Protein AF-A0A232F5I5-F1 (afdb_monomer)

Organism: NCBI:txid543379

pLDDT: mean 73.76, std 16.03, range [39.62, 95.19]

Mean predicted aligned error: 12.17 Å

Foldseek 3Di:
DVVVVVCVVPDDDPPDDPDDPVVLVVLLVVLVVVVVVCVVVVDDDDDDNVQLVCLQVDLDDDDPDPPCPPDPPPSVPDDRQDSSNSSVVVVVVVVVCCVVVVVVVD

Radius of gyration: 16.59 Å; Cα contacts (8 Å, |Δi|>4): 44; chains: 1; bounding box: 40×33×39 Å

Structure (mmCIF, N/CA/C/O backbone):
data_AF-A0A232F5I5-F1
#
_entry.id   AF-A0A232F5I5-F1
#
loop_
_atom_site.group_PDB
_atom_site.id
_atom_site.type_symbol
_atom_site.label_atom_id
_atom_site.label_alt_id
_atom_site.label_comp_id
_atom_site.label_asym_id
_atom_site.label_entity_id
_atom_site.label_seq_id
_atom_site.pdbx_PDB_ins_code
_atom_site.Cartn_x
_atom_site.Cartn_y
_atom_site.Cartn_z
_atom_site.occupancy
_atom_site.B_iso_or_equiv
_atom_site.auth_seq_id
_atom_site.auth_comp_id
_atom_site.auth_asym_id
_atom_site.auth_atom_id
_atom_site.pdbx_PDB_model_num
ATOM 1 N N . MET A 1 1 ? 3.623 3.546 21.733 1.00 52.66 1 MET A N 1
ATOM 2 C CA . MET A 1 1 ? 3.951 3.020 20.388 1.00 52.66 1 MET A CA 1
ATOM 3 C C . MET A 1 1 ? 5.433 2.692 20.183 1.00 52.66 1 MET A C 1
ATOM 5 O O . MET A 1 1 ? 5.714 1.626 19.658 1.00 52.66 1 MET A O 1
ATOM 9 N N . MET A 1 2 ? 6.389 3.516 20.647 1.00 39.62 2 MET A N 1
ATOM 10 C CA . MET A 1 2 ? 7.831 3.183 20.573 1.00 39.62 2 MET A CA 1
ATOM 11 C C . MET A 1 2 ? 8.191 1.879 21.320 1.00 39.62 2 MET A C 1
ATOM 13 O O . MET A 1 2 ? 9.015 1.106 20.846 1.00 39.62 2 MET A O 1
ATOM 17 N N . LEU A 1 3 ? 7.489 1.571 22.421 1.00 40.94 3 LEU A N 1
ATOM 18 C CA . LEU A 1 3 ? 7.642 0.305 23.155 1.00 40.94 3 LEU A CA 1
ATOM 19 C C . LEU A 1 3 ? 7.148 -0.927 22.364 1.00 40.94 3 LEU A C 1
ATOM 21 O O . LEU A 1 3 ? 7.681 -2.017 22.531 1.00 40.94 3 LEU A O 1
ATOM 25 N N . ALA A 1 4 ? 6.154 -0.757 21.483 1.00 50.25 4 ALA A N 1
ATOM 26 C CA . ALA A 1 4 ? 5.606 -1.848 20.671 1.00 50.25 4 ALA A CA 1
ATOM 27 C C . ALA A 1 4 ? 6.522 -2.199 19.487 1.00 50.25 4 ALA A C 1
ATOM 29 O O . ALA A 1 4 ? 6.595 -3.358 19.093 1.00 50.25 4 ALA A O 1
ATOM 30 N N . MET A 1 5 ? 7.269 -1.216 18.967 1.00 53.06 5 MET A N 1
ATOM 31 C CA . MET A 1 5 ? 8.25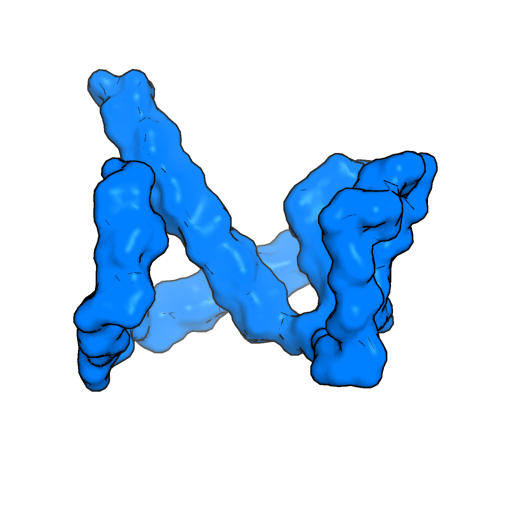4 -1.446 17.905 1.00 53.06 5 MET A CA 1
ATOM 32 C C . MET A 1 5 ? 9.456 -2.271 18.387 1.00 53.06 5 MET A C 1
ATOM 34 O O . MET A 1 5 ? 9.969 -3.070 17.617 1.00 53.06 5 MET A O 1
ATOM 38 N N . PHE A 1 6 ? 9.849 -2.148 19.661 1.00 50.69 6 PHE A N 1
ATOM 39 C CA . PHE A 1 6 ? 10.889 -2.993 20.272 1.00 50.69 6 PHE A CA 1
ATOM 40 C C . PHE A 1 6 ? 10.372 -4.370 20.733 1.00 50.69 6 PHE A C 1
ATOM 42 O O . PHE A 1 6 ? 11.139 -5.323 20.815 1.00 50.69 6 PHE A O 1
ATOM 49 N N . ALA A 1 7 ? 9.074 -4.512 21.017 1.00 50.22 7 ALA A N 1
ATOM 50 C CA . ALA A 1 7 ? 8.484 -5.789 21.436 1.00 50.22 7 ALA A CA 1
ATOM 51 C C . ALA A 1 7 ? 8.237 -6.770 20.269 1.00 50.22 7 ALA A C 1
ATOM 53 O O . ALA A 1 7 ? 8.088 -7.972 20.496 1.00 50.22 7 ALA A O 1
ATOM 54 N N . ALA A 1 8 ? 8.220 -6.280 19.025 1.00 52.16 8 ALA A N 1
ATOM 55 C CA . ALA A 1 8 ? 7.972 -7.088 17.829 1.00 52.16 8 ALA A CA 1
ATOM 56 C C . ALA A 1 8 ? 9.037 -8.177 17.579 1.00 52.16 8 ALA A C 1
ATOM 58 O O . ALA A 1 8 ? 8.736 -9.169 16.922 1.00 52.16 8 ALA A O 1
ATOM 59 N N . GLU A 1 9 ? 10.243 -8.046 18.142 1.00 53.31 9 GLU A N 1
ATOM 60 C CA . GLU A 1 9 ? 11.311 -9.056 18.036 1.00 53.31 9 GLU A CA 1
ATOM 61 C C . GLU A 1 9 ? 11.070 -10.315 18.887 1.00 53.31 9 GLU A C 1
ATOM 63 O O . GLU A 1 9 ? 11.711 -11.337 18.655 1.00 53.31 9 GLU A O 1
ATOM 68 N N . THR A 1 10 ? 10.142 -10.280 19.854 1.00 61.88 10 THR A N 1
ATOM 69 C CA . THR A 1 10 ? 9.906 -11.401 20.793 1.00 61.88 10 THR A CA 1
ATOM 70 C C . THR A 1 10 ? 8.463 -11.901 20.828 1.00 61.88 10 THR A C 1
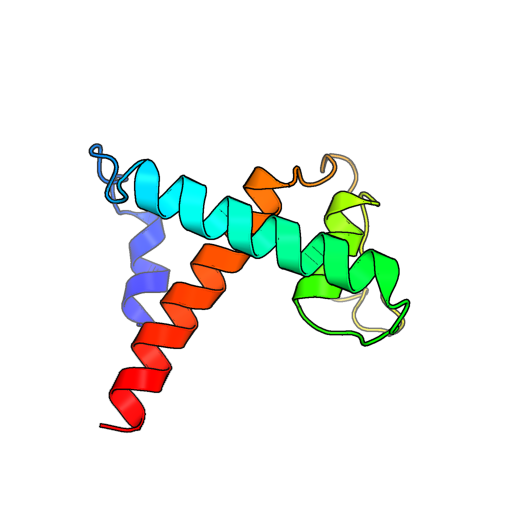ATOM 72 O O . THR A 1 10 ? 8.161 -12.870 21.528 1.00 61.88 10 THR A O 1
ATOM 75 N N . MET A 1 11 ? 7.555 -11.277 20.073 1.00 63.62 11 MET A N 1
ATOM 76 C CA . MET A 1 11 ? 6.142 -11.636 20.098 1.00 63.62 11 MET A CA 1
ATOM 77 C C . MET A 1 11 ? 5.848 -12.777 19.109 1.00 63.62 11 MET A C 1
ATOM 79 O O . MET A 1 11 ? 6.079 -12.613 17.909 1.00 63.62 11 MET A O 1
ATOM 83 N N . PRO A 1 12 ? 5.301 -13.924 19.562 1.00 63.59 12 PRO A N 1
ATOM 84 C CA . PRO A 1 12 ? 4.789 -14.928 18.642 1.00 63.59 12 PRO A CA 1
ATOM 85 C C . PRO A 1 12 ? 3.656 -14.301 17.825 1.00 63.59 12 PRO A C 1
ATOM 87 O O . PRO A 1 12 ? 2.711 -13.742 18.389 1.00 63.59 12 PRO A O 1
ATOM 90 N N . LEU A 1 13 ? 3.774 -14.362 16.493 1.00 66.44 13 LEU A N 1
ATOM 91 C CA . LEU A 1 13 ? 2.748 -13.857 15.583 1.00 66.44 13 LEU A CA 1
ATOM 92 C C . LEU A 1 13 ? 1.392 -14.459 15.982 1.00 66.44 13 LEU A C 1
ATOM 94 O O . LEU A 1 13 ? 1.315 -15.674 16.198 1.00 66.44 13 LEU A O 1
ATOM 98 N N . PRO A 1 14 ? 0.322 -13.651 16.100 1.00 53.88 14 PRO A N 1
ATOM 99 C CA . PRO A 1 14 ? -0.991 -14.186 16.414 1.00 53.88 14 PRO A CA 1
ATOM 100 C C . PRO A 1 14 ? -1.369 -15.218 15.345 1.00 53.88 14 PRO A C 1
ATOM 102 O O . PRO A 1 14 ? -1.495 -14.904 14.165 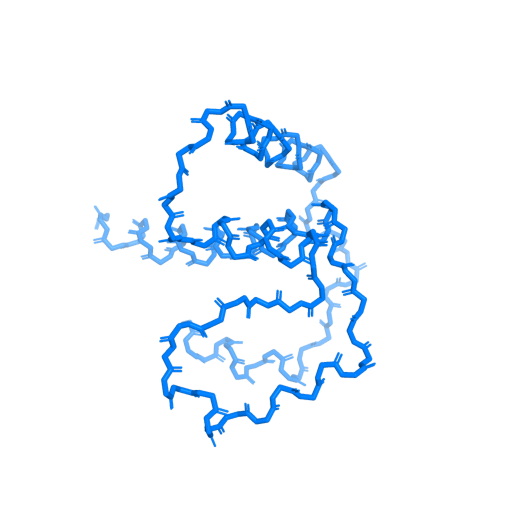1.00 53.88 14 PRO A O 1
ATOM 105 N N . SER A 1 15 ? -1.559 -16.466 15.773 1.00 59.56 15 SER A N 1
ATOM 106 C CA . SER A 1 15 ? -1.877 -17.630 14.930 1.00 59.56 15 SER A CA 1
ATOM 107 C C . SER A 1 15 ? -3.266 -17.568 14.283 1.00 59.56 15 SER A C 1
ATOM 109 O O . SER A 1 15 ? -3.664 -18.470 13.547 1.00 59.56 15 SER A O 1
ATOM 111 N N . ARG A 1 16 ? -4.019 -16.499 14.546 1.00 55.59 16 ARG A N 1
ATOM 112 C CA . ARG A 1 16 ? -5.360 -16.249 14.035 1.00 55.59 16 ARG A CA 1
ATOM 113 C C . ARG A 1 16 ? -5.314 -15.004 13.163 1.00 55.59 16 ARG A C 1
ATOM 115 O O . ARG A 1 16 ? -4.909 -13.947 13.638 1.00 55.59 16 ARG A O 1
ATOM 122 N N . ASN A 1 17 ? -5.760 -15.136 11.913 1.00 59.84 17 ASN A N 1
ATOM 123 C CA . ASN A 1 17 ? -5.887 -14.015 10.988 1.00 59.84 17 ASN A CA 1
ATOM 124 C C . ASN A 1 17 ? -6.737 -12.912 11.644 1.00 59.84 17 ASN A C 1
ATOM 126 O O . ASN A 1 17 ? -7.937 -13.089 11.858 1.00 59.84 17 ASN A O 1
ATOM 130 N N . VAL A 1 18 ? -6.084 -11.820 12.047 1.00 63.75 18 VAL A N 1
ATOM 131 C CA . VAL A 1 18 ? -6.708 -10.704 12.779 1.00 63.75 18 VAL A CA 1
ATOM 132 C C . VAL A 1 18 ? -7.649 -9.919 11.860 1.00 63.75 18 VAL A C 1
ATOM 134 O O . VAL A 1 18 ? -8.597 -9.293 12.327 1.00 63.75 18 VAL A O 1
ATOM 137 N N . TYR A 1 19 ? -7.435 -10.009 10.546 1.00 66.62 19 TYR A N 1
ATOM 138 C CA . TYR A 1 19 ? -8.202 -9.301 9.532 1.00 66.62 19 TYR A CA 1
ATOM 139 C C . TYR A 1 19 ? -9.144 -10.252 8.790 1.00 66.62 19 TYR A C 1
ATOM 141 O O . TYR A 1 19 ? -8.763 -11.355 8.396 1.00 66.62 19 TYR A O 1
ATOM 149 N N . THR A 1 20 ? -10.390 -9.827 8.573 1.00 77.00 20 THR A N 1
ATOM 150 C CA . THR A 1 20 ? -11.332 -10.585 7.741 1.00 77.00 20 THR A CA 1
ATOM 151 C C . THR A 1 20 ? -10.911 -10.506 6.272 1.00 77.00 20 THR A C 1
ATOM 153 O O . THR A 1 20 ? -10.363 -9.497 5.821 1.00 77.00 20 THR A O 1
ATOM 156 N N . SER A 1 21 ? -11.171 -11.573 5.507 1.00 80.31 21 SER A N 1
ATOM 157 C CA . SER A 1 21 ? -10.847 -11.608 4.071 1.00 80.31 21 SER A CA 1
ATOM 158 C C . SER A 1 21 ? -11.518 -10.459 3.311 1.00 80.31 21 SER A C 1
ATOM 160 O O . SER A 1 21 ? -10.898 -9.865 2.432 1.00 80.31 21 SER A O 1
ATOM 162 N N . ASP A 1 22 ? -12.726 -10.073 3.723 1.00 86.25 22 ASP A N 1
ATOM 163 C CA . ASP A 1 22 ? -13.489 -8.985 3.108 1.00 86.25 22 ASP A CA 1
ATOM 164 C C . ASP A 1 22 ? -12.805 -7.622 3.271 1.00 86.25 22 ASP A C 1
ATOM 166 O O . ASP A 1 22 ? -12.729 -6.850 2.316 1.00 86.25 22 ASP A O 1
ATOM 170 N N . LEU A 1 23 ? -12.250 -7.330 4.455 1.00 86.94 23 LEU A N 1
ATOM 171 C CA . LEU A 1 23 ? -11.508 -6.088 4.697 1.00 86.94 23 LEU A CA 1
ATOM 172 C C . LEU A 1 23 ? -10.212 -6.044 3.884 1.00 86.94 23 LEU A C 1
ATOM 174 O O . LEU A 1 23 ? -9.882 -5.006 3.306 1.00 86.94 23 LEU A O 1
ATOM 178 N N . ALA A 1 24 ? -9.503 -7.173 3.797 1.00 87.62 24 ALA A N 1
ATOM 179 C CA . ALA A 1 24 ? -8.297 -7.280 2.983 1.00 87.62 24 ALA A CA 1
ATOM 180 C C . ALA A 1 24 ? -8.609 -7.046 1.495 1.00 87.62 24 ALA A C 1
ATOM 182 O O . ALA A 1 24 ? -7.961 -6.223 0.849 1.00 87.62 24 ALA A O 1
ATOM 183 N N . GLN A 1 25 ? -9.648 -7.696 0.962 1.00 91.00 25 GLN A N 1
ATOM 184 C CA . GLN A 1 25 ? -10.079 -7.503 -0.424 1.00 91.00 25 GLN A CA 1
ATOM 185 C C . GLN A 1 25 ? -10.549 -6.072 -0.691 1.00 91.00 25 GLN A C 1
ATOM 187 O O . GLN A 1 25 ? -10.215 -5.497 -1.727 1.00 91.00 25 GLN A O 1
ATOM 192 N N . PHE A 1 26 ? -11.291 -5.472 0.240 1.00 91.50 26 PHE A N 1
ATOM 193 C CA . PHE A 1 26 ? -11.709 -4.078 0.143 1.00 91.50 26 PHE A CA 1
ATOM 194 C C . PHE A 1 26 ? -10.504 -3.138 0.026 1.00 91.50 26 PHE A C 1
ATOM 196 O O . PHE A 1 26 ? -10.453 -2.318 -0.895 1.00 91.50 26 PHE A O 1
ATOM 203 N N . PHE A 1 27 ? -9.507 -3.291 0.903 1.00 92.44 27 PHE A N 1
ATOM 204 C CA . PHE A 1 27 ? -8.318 -2.444 0.885 1.00 92.44 27 PHE A CA 1
ATOM 205 C C . PHE A 1 27 ? -7.479 -2.652 -0.382 1.00 92.44 27 PHE A C 1
ATOM 207 O O . PHE A 1 27 ? -7.106 -1.673 -1.029 1.00 92.44 27 PHE A O 1
ATOM 214 N N . ILE A 1 28 ? -7.246 -3.905 -0.792 1.00 93.81 28 ILE A N 1
ATOM 215 C CA . ILE A 1 28 ? -6.531 -4.229 -2.038 1.00 93.81 28 ILE A CA 1
ATOM 216 C C . ILE A 1 28 ? -7.243 -3.602 -3.243 1.00 93.81 28 ILE A C 1
ATOM 218 O O . ILE A 1 28 ? -6.599 -2.993 -4.098 1.00 93.81 28 ILE A O 1
ATOM 222 N N . ASN A 1 29 ? -8.574 -3.679 -3.299 1.00 95.19 29 ASN A N 1
ATOM 223 C CA . ASN A 1 29 ? -9.356 -3.089 -4.384 1.00 95.19 29 ASN A CA 1
ATOM 224 C C . ASN A 1 29 ? -9.251 -1.559 -4.423 1.00 95.19 29 ASN A C 1
ATOM 226 O O . ASN A 1 29 ? -9.153 -0.982 -5.509 1.00 95.19 29 ASN A O 1
ATOM 230 N N . ILE A 1 30 ? -9.251 -0.889 -3.267 1.00 94.44 30 ILE A N 1
ATOM 231 C CA . ILE A 1 30 ? -9.029 0.562 -3.189 1.00 94.44 30 ILE A CA 1
ATOM 232 C C . ILE A 1 30 ? -7.613 0.915 -3.636 1.00 94.44 30 ILE A C 1
ATOM 234 O O . ILE A 1 30 ? -7.443 1.808 -4.467 1.00 94.44 30 ILE A O 1
ATOM 238 N N . PHE A 1 31 ? -6.609 0.196 -3.133 1.00 94.44 31 PHE A N 1
ATOM 239 C CA . PHE A 1 31 ? -5.215 0.412 -3.502 1.00 94.44 31 PHE A CA 1
ATOM 240 C C . PHE A 1 31 ? -5.013 0.260 -5.014 1.00 94.44 31 PHE A C 1
ATOM 242 O O . PHE A 1 31 ? -4.450 1.143 -5.662 1.00 94.44 31 PHE A O 1
ATOM 249 N N . LYS A 1 32 ? -5.573 -0.801 -5.604 1.00 94.81 32 LYS A N 1
ATOM 250 C CA . LYS A 1 32 ? -5.561 -1.043 -7.050 1.00 94.81 32 LYS A CA 1
ATOM 251 C C . LYS A 1 32 ? -6.168 0.120 -7.834 1.00 94.81 32 LYS A C 1
ATOM 253 O O . LYS A 1 32 ? -5.560 0.586 -8.794 1.00 94.81 32 LYS A O 1
ATOM 258 N N . LYS A 1 33 ? -7.341 0.614 -7.422 1.00 94.31 33 LYS A N 1
ATOM 259 C CA . LYS A 1 33 ? -7.987 1.772 -8.064 1.00 94.31 33 LYS A CA 1
ATOM 260 C C . LYS A 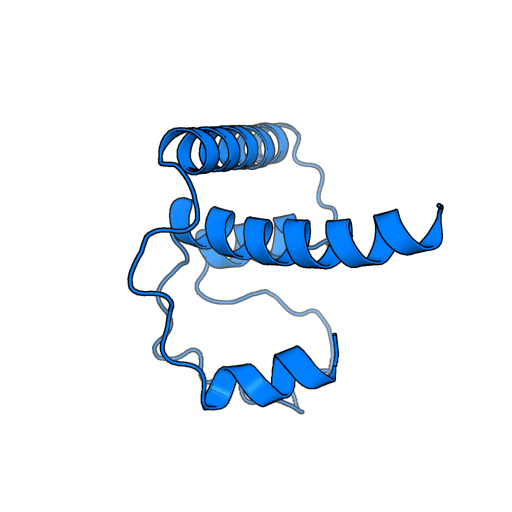1 33 ? -7.130 3.035 -7.961 1.00 94.31 33 LYS A C 1
ATOM 262 O O . LYS A 1 33 ? -7.035 3.769 -8.938 1.00 94.31 33 LYS A O 1
ATOM 267 N N . ALA A 1 34 ? -6.485 3.272 -6.819 1.00 91.69 34 ALA A N 1
ATOM 268 C CA . ALA A 1 34 ? -5.610 4.426 -6.619 1.00 91.69 34 ALA A CA 1
ATOM 269 C C . ALA A 1 34 ? -4.360 4.377 -7.516 1.00 91.69 34 ALA A C 1
ATOM 271 O O . ALA A 1 34 ? -3.976 5.395 -8.094 1.00 91.69 34 ALA A O 1
ATOM 272 N N . VAL A 1 35 ? -3.746 3.198 -7.665 1.00 91.50 35 VAL A N 1
ATOM 273 C CA . VAL A 1 35 ? -2.617 2.978 -8.585 1.00 91.50 35 VAL A CA 1
ATOM 274 C C . VAL A 1 35 ? -3.050 3.189 -10.037 1.00 91.50 35 VAL A C 1
ATOM 276 O O . VAL A 1 35 ? -2.381 3.918 -10.766 1.00 91.50 35 VAL A O 1
ATOM 279 N N . GLU A 1 36 ? -4.177 2.605 -10.450 1.00 91.81 36 GLU A N 1
ATOM 280 C CA . GLU A 1 36 ? -4.685 2.711 -11.824 1.00 91.81 36 GLU A CA 1
ATOM 281 C C . GLU A 1 36 ? -5.020 4.158 -12.198 1.00 91.81 36 GLU A C 1
ATOM 28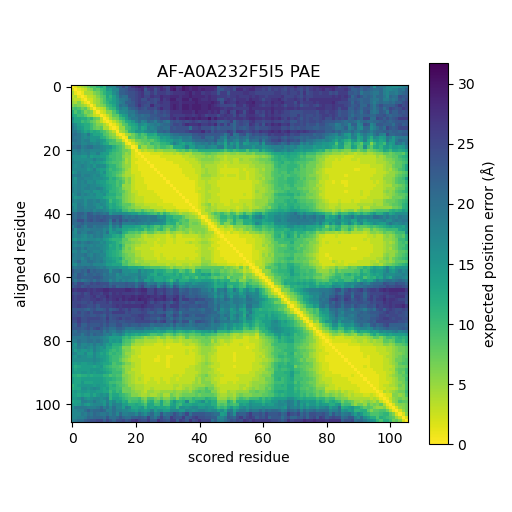3 O O . GLU A 1 36 ? -4.508 4.681 -13.186 1.00 91.81 36 GLU A O 1
ATOM 288 N N . HIS A 1 37 ? -5.791 4.845 -11.351 1.00 90.62 37 HIS A N 1
ATOM 289 C CA . HIS A 1 37 ? -6.112 6.262 -11.524 1.00 90.62 37 HIS A CA 1
ATOM 290 C C . HIS A 1 37 ? -4.847 7.103 -11.711 1.00 90.62 37 HIS A C 1
ATOM 292 O O . HIS A 1 37 ? -4.762 7.983 -12.565 1.00 90.62 37 HIS A O 1
ATOM 298 N N . ARG A 1 38 ? -3.809 6.800 -10.930 1.00 84.88 38 ARG A N 1
ATOM 299 C CA . ARG A 1 38 ? -2.555 7.534 -10.996 1.00 84.88 38 ARG A CA 1
ATOM 300 C C . ARG A 1 38 ? -1.734 7.243 -12.246 1.00 84.88 38 ARG A C 1
ATOM 302 O O . ARG A 1 38 ? -1.078 8.154 -12.752 1.00 84.88 38 ARG A O 1
ATOM 309 N N . ARG A 1 39 ? -1.741 5.997 -12.721 1.00 85.94 39 ARG A N 1
ATOM 310 C CA . ARG A 1 39 ? -1.105 5.630 -13.992 1.00 85.94 39 ARG A CA 1
ATOM 311 C C . ARG A 1 39 ? -1.762 6.370 -15.160 1.00 85.94 39 ARG A C 1
ATOM 313 O O . ARG A 1 39 ? -1.050 6.801 -16.060 1.00 85.94 39 ARG A O 1
ATOM 320 N N . GLN A 1 40 ? -3.075 6.589 -15.097 1.00 87.06 40 GLN A N 1
ATOM 321 C CA . GLN A 1 40 ? -3.832 7.314 -16.121 1.00 87.06 40 GLN A CA 1
ATOM 322 C C . GLN A 1 40 ? -3.576 8.829 -16.108 1.00 87.06 40 GLN A C 1
ATOM 324 O O . GLN A 1 40 ? -3.399 9.425 -17.167 1.00 87.06 40 GLN A O 1
ATOM 329 N N . GLU A 1 41 ? -3.499 9.462 -14.935 1.00 79.44 41 GLU A N 1
ATOM 330 C CA . GLU A 1 41 ? -3.386 10.927 -14.848 1.00 79.44 41 GLU A CA 1
ATOM 331 C C . GLU A 1 41 ? -1.963 11.494 -15.047 1.00 79.44 41 GLU A C 1
ATOM 333 O O . GLU A 1 41 ? -1.788 12.709 -15.034 1.00 79.44 41 GLU A O 1
ATOM 338 N N . MET A 1 42 ? -0.926 10.663 -15.232 1.00 65.31 42 MET A N 1
ATOM 339 C CA . MET A 1 42 ? 0.485 11.060 -15.465 1.00 65.31 42 MET A CA 1
ATOM 340 C C . MET A 1 42 ? 1.057 12.164 -14.543 1.00 65.31 42 MET A C 1
ATOM 342 O O . MET A 1 42 ? 2.099 12.760 -14.832 1.00 65.31 42 MET A O 1
ATOM 346 N N . VAL A 1 43 ? 0.444 12.435 -13.388 1.00 63.50 43 VAL A N 1
ATOM 347 C CA . VAL A 1 43 ? 0.959 13.432 -12.448 1.00 63.50 43 VAL A CA 1
ATOM 348 C C . VAL A 1 43 ? 2.201 12.861 -11.762 1.00 63.50 43 VAL A C 1
ATOM 350 O O . VAL A 1 43 ? 2.115 12.020 -10.860 1.00 63.50 43 VAL A O 1
ATOM 353 N N . LYS A 1 44 ? 3.389 13.335 -12.146 1.00 63.16 44 LYS A N 1
ATOM 354 C CA . LYS A 1 44 ? 4.654 12.994 -11.477 1.00 63.16 44 LYS A CA 1
ATOM 355 C C . LYS A 1 44 ? 4.793 13.796 -10.180 1.00 63.16 44 LYS A C 1
ATOM 357 O O . LYS A 1 44 ? 5.383 14.869 -10.150 1.00 63.16 44 LYS A O 1
ATOM 362 N N . ARG A 1 45 ? 4.244 13.264 -9.087 1.00 74.38 45 ARG A N 1
ATOM 363 C CA . ARG A 1 45 ? 4.509 13.738 -7.719 1.00 74.38 45 ARG A CA 1
ATOM 364 C C . ARG A 1 45 ? 5.278 12.647 -6.981 1.00 74.38 45 ARG A C 1
ATOM 366 O O . ARG A 1 45 ? 4.866 11.491 -7.033 1.00 74.38 45 ARG A O 1
ATOM 373 N N . LYS A 1 46 ? 6.355 13.025 -6.291 1.00 78.81 46 LYS A N 1
ATOM 374 C CA . LYS A 1 46 ? 7.154 12.135 -5.437 1.00 78.81 46 LYS A CA 1
ATOM 375 C C . LYS A 1 46 ? 6.529 12.069 -4.042 1.00 78.81 46 LYS A C 1
ATOM 377 O O . LYS A 1 46 ? 6.530 13.063 -3.328 1.00 78.81 46 LYS A O 1
ATOM 382 N N . TYR A 1 47 ? 5.939 10.937 -3.683 1.00 82.12 47 TYR A N 1
ATOM 383 C CA . TYR A 1 47 ? 5.372 10.658 -2.356 1.00 82.12 47 TYR A CA 1
ATOM 384 C C . TYR A 1 47 ? 5.219 9.135 -2.186 1.00 82.12 47 TYR A C 1
ATOM 386 O O . TYR A 1 47 ? 5.532 8.368 -3.092 1.00 82.12 47 TYR A O 1
ATOM 394 N N . PHE A 1 48 ? 4.763 8.668 -1.026 1.00 87.81 48 PHE A N 1
ATOM 395 C CA . PHE A 1 48 ? 4.819 7.249 -0.656 1.00 87.81 48 PHE A CA 1
ATOM 396 C C . PHE A 1 48 ? 4.274 6.268 -1.720 1.00 87.81 48 PHE A C 1
ATOM 398 O O . PHE A 1 48 ? 4.970 5.327 -2.095 1.00 87.81 48 PHE A O 1
ATOM 405 N N . LEU A 1 49 ? 3.095 6.524 -2.303 1.00 89.06 49 LEU A N 1
ATOM 406 C CA . LEU A 1 49 ? 2.534 5.649 -3.344 1.00 89.06 49 LEU A CA 1
ATOM 407 C C . LEU A 1 49 ? 3.395 5.611 -4.617 1.00 89.06 49 LEU A C 1
ATOM 409 O O . LEU A 1 49 ? 3.467 4.574 -5.268 1.00 89.06 49 LEU A O 1
ATOM 413 N N . SER A 1 50 ? 4.089 6.700 -4.974 1.00 86.62 50 SER A N 1
ATOM 414 C CA . SER A 1 50 ? 5.012 6.667 -6.116 1.00 86.62 50 SER A CA 1
ATOM 415 C C . SER A 1 50 ? 6.238 5.799 -5.849 1.00 86.62 50 SER A C 1
ATOM 417 O O . SER A 1 50 ? 6.730 5.175 -6.778 1.00 86.62 50 SER A O 1
ATOM 419 N N . LEU A 1 51 ? 6.702 5.723 -4.598 1.00 88.31 51 LEU A N 1
ATOM 420 C CA . LEU A 1 51 ? 7.797 4.827 -4.216 1.00 88.31 51 LEU A CA 1
ATOM 421 C C . LEU A 1 51 ? 7.355 3.363 -4.317 1.00 88.31 51 LEU A C 1
ATOM 423 O O . LEU A 1 51 ? 8.078 2.548 -4.879 1.00 88.31 51 LEU A O 1
ATOM 427 N N . LEU A 1 52 ? 6.139 3.046 -3.857 1.00 89.94 52 LEU A N 1
ATOM 428 C CA . LEU A 1 52 ? 5.568 1.704 -4.013 1.00 89.94 52 LEU A CA 1
ATOM 429 C C . LEU A 1 52 ? 5.403 1.320 -5.486 1.00 89.94 52 LEU A C 1
ATOM 431 O O . LEU A 1 52 ? 5.782 0.222 -5.867 1.00 89.94 52 LEU A O 1
ATOM 435 N N . MET A 1 53 ? 4.901 2.224 -6.333 1.00 88.31 53 MET A N 1
ATOM 436 C CA . MET A 1 53 ? 4.818 1.966 -7.777 1.00 88.31 53 MET A CA 1
ATOM 437 C C . MET A 1 53 ? 6.194 1.757 -8.412 1.00 88.31 53 MET A C 1
ATOM 439 O O . MET A 1 53 ? 6.343 0.849 -9.218 1.00 88.31 53 MET A O 1
ATOM 443 N N . GLN A 1 54 ? 7.213 2.520 -8.006 1.00 87.50 54 GLN A N 1
ATOM 444 C CA . GLN A 1 54 ? 8.582 2.283 -8.469 1.00 87.50 54 GLN A CA 1
ATOM 445 C C . GLN A 1 54 ? 9.111 0.914 -8.040 1.00 87.50 54 GLN A C 1
ATOM 447 O O . GLN A 1 54 ? 9.763 0.271 -8.848 1.00 87.50 54 GLN A O 1
ATOM 452 N N . LEU A 1 55 ? 8.803 0.450 -6.826 1.00 87.62 55 LEU A N 1
ATOM 453 C CA . LEU A 1 55 ? 9.175 -0.889 -6.346 1.00 87.62 55 LEU A CA 1
ATOM 454 C C . LEU A 1 55 ? 8.393 -2.024 -7.032 1.00 87.62 55 LEU A C 1
ATOM 456 O O . LEU A 1 55 ? 8.903 -3.138 -7.159 1.00 87.62 55 LEU A O 1
ATOM 460 N N . MET A 1 56 ? 7.162 -1.753 -7.474 1.00 87.50 56 MET A N 1
ATOM 461 C CA . MET A 1 56 ? 6.380 -2.689 -8.290 1.00 87.50 56 MET A CA 1
ATOM 462 C C . MET A 1 56 ? 6.926 -2.774 -9.722 1.00 87.50 56 MET A C 1
ATOM 464 O O . MET A 1 56 ? 7.039 -3.859 -10.292 1.00 87.50 56 MET A O 1
ATOM 468 N N . ASP A 1 57 ? 7.284 -1.635 -10.318 1.00 86.00 57 ASP A N 1
ATOM 469 C CA . ASP A 1 57 ? 7.720 -1.565 -11.715 1.00 86.00 57 ASP A CA 1
ATOM 470 C C . ASP A 1 57 ? 9.214 -1.939 -11.869 1.00 86.00 57 ASP A C 1
ATOM 472 O O . ASP A 1 57 ? 9.604 -2.605 -12.839 1.00 86.00 57 ASP A O 1
ATOM 476 N N . SER A 1 58 ? 10.038 -1.602 -10.873 1.00 78.12 58 SER A N 1
ATOM 477 C CA . SER A 1 58 ? 11.497 -1.744 -10.846 1.00 78.12 58 SER A CA 1
ATOM 478 C C . SER A 1 58 ? 11.991 -2.309 -9.511 1.00 78.12 58 SER A C 1
ATOM 480 O O . SER A 1 58 ? 11.467 -2.019 -8.446 1.00 7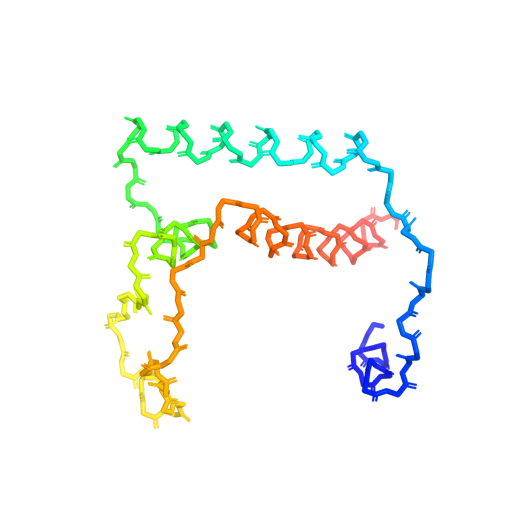8.12 58 SER A O 1
ATOM 482 N N . ARG A 1 59 ? 13.095 -3.065 -9.535 1.00 70.25 59 ARG A N 1
ATOM 483 C CA . ARG A 1 59 ? 13.737 -3.591 -8.308 1.00 70.25 59 ARG A CA 1
ATOM 484 C C . ARG A 1 59 ? 14.450 -2.517 -7.473 1.00 70.25 59 ARG A C 1
ATOM 486 O O . ARG A 1 59 ? 15.061 -2.820 -6.453 1.00 70.25 59 ARG A O 1
ATOM 493 N N . ARG A 1 60 ? 14.446 -1.266 -7.936 1.00 67.00 60 ARG A N 1
ATOM 494 C CA . ARG A 1 60 ? 15.148 -0.142 -7.318 1.00 67.00 60 ARG A CA 1
ATOM 495 C C . ARG A 1 60 ? 14.262 1.091 -7.370 1.00 67.00 60 ARG A C 1
ATOM 497 O O . ARG A 1 60 ? 13.547 1.307 -8.344 1.00 67.00 60 ARG A O 1
ATOM 504 N N . VAL A 1 61 ? 14.367 1.901 -6.328 1.00 68.06 61 VAL A N 1
ATOM 505 C CA . VAL A 1 61 ? 13.812 3.252 -6.279 1.00 68.06 61 VAL A CA 1
ATOM 506 C C . VAL A 1 61 ? 14.892 4.199 -6.784 1.00 68.06 61 VAL A C 1
ATOM 508 O O . VAL A 1 61 ? 16.018 4.164 -6.287 1.00 68.06 61 VAL A O 1
ATOM 511 N N . GLU A 1 62 ? 14.565 5.030 -7.768 1.00 63.34 62 GLU A N 1
ATOM 512 C CA . GLU A 1 62 ? 15.482 6.059 -8.259 1.00 63.34 62 GLU A CA 1
ATOM 513 C C . GLU A 1 62 ? 15.630 7.146 -7.179 1.00 63.34 62 GLU A C 1
ATOM 515 O O . GLU A 1 62 ? 14.657 7.803 -6.799 1.00 63.34 62 GLU A O 1
ATOM 520 N N . GLN A 1 63 ? 16.842 7.306 -6.637 1.00 64.94 63 GLN A N 1
ATOM 521 C CA . GLN A 1 63 ? 17.176 8.354 -5.669 1.00 64.94 63 GLN A CA 1
ATOM 522 C C . GLN A 1 63 ? 18.031 9.437 -6.335 1.00 64.94 63 GLN A C 1
ATOM 524 O O . GLN A 1 63 ? 19.103 9.149 -6.855 1.00 64.94 63 GLN A O 1
ATOM 529 N N . ASP A 1 64 ? 17.574 10.689 -6.249 1.00 60.12 64 ASP A N 1
ATOM 530 C CA . ASP A 1 64 ? 18.236 11.867 -6.838 1.00 60.12 64 ASP A CA 1
ATOM 531 C C . ASP A 1 64 ? 19.262 12.541 -5.901 1.00 60.12 64 ASP A C 1
ATOM 533 O O . ASP A 1 64 ? 19.684 13.668 -6.158 1.00 60.12 64 ASP A O 1
ATOM 537 N N . SER A 1 65 ? 19.650 11.932 -4.777 1.00 51.28 65 SER A N 1
ATOM 538 C CA . SER A 1 65 ? 20.452 12.637 -3.768 1.00 51.28 65 SER A CA 1
ATOM 539 C C . SER A 1 65 ? 21.451 11.757 -3.017 1.00 51.28 65 SER A C 1
ATOM 541 O O . SER A 1 65 ? 21.207 10.582 -2.760 1.00 51.28 65 SER A O 1
ATOM 543 N N . GLU A 1 66 ? 22.568 12.392 -2.635 1.00 53.62 66 GLU A N 1
ATOM 544 C CA . GLU A 1 66 ? 23.748 11.967 -1.846 1.00 53.62 66 GLU A CA 1
ATOM 545 C C . GLU A 1 66 ? 23.494 11.122 -0.566 1.00 53.62 66 GLU A C 1
ATOM 547 O O . GLU A 1 66 ? 24.432 10.807 0.164 1.00 53.62 66 GLU A O 1
ATOM 552 N N . ALA A 1 67 ? 22.254 10.726 -0.269 1.00 54.56 67 ALA A N 1
ATOM 553 C CA . ALA A 1 67 ? 21.880 9.864 0.855 1.00 54.56 67 ALA A CA 1
ATOM 554 C C . ALA A 1 67 ? 22.253 8.378 0.651 1.00 54.56 67 ALA A C 1
ATOM 556 O O . ALA A 1 67 ? 22.183 7.581 1.587 1.00 54.56 67 ALA A O 1
ATOM 557 N N . SER A 1 68 ? 22.687 7.999 -0.554 1.00 49.91 68 SER A N 1
ATOM 558 C CA . SER A 1 68 ? 23.055 6.627 -0.938 1.00 49.91 68 SER A CA 1
ATOM 559 C C 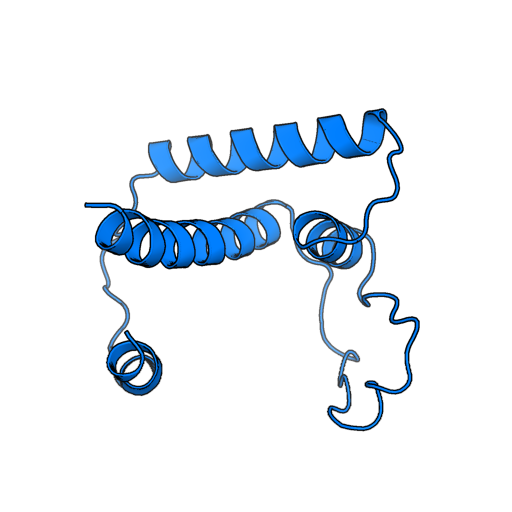. SER A 1 68 ? 24.342 6.090 -0.293 1.00 49.91 68 SER A C 1
ATOM 561 O O . SER A 1 68 ? 24.660 4.915 -0.459 1.00 49.91 68 SER A O 1
ATOM 563 N N . LYS A 1 69 ? 25.084 6.905 0.469 1.00 49.34 69 LYS A N 1
ATOM 564 C CA . LYS A 1 69 ? 26.332 6.483 1.136 1.00 49.34 69 LYS A CA 1
ATOM 565 C C . LYS A 1 69 ? 26.124 5.872 2.527 1.00 49.34 69 LYS A C 1
ATOM 567 O O . LYS A 1 69 ? 27.045 5.250 3.044 1.00 49.34 69 LYS A O 1
ATOM 572 N N . THR A 1 70 ? 24.949 6.040 3.140 1.00 49.16 70 THR A N 1
ATOM 573 C CA . THR A 1 70 ? 24.716 5.627 4.540 1.00 49.16 70 THR A CA 1
ATOM 574 C C . THR A 1 70 ? 24.135 4.219 4.671 1.00 49.16 70 THR A C 1
ATOM 576 O O . THR A 1 70 ? 24.379 3.557 5.674 1.00 49.16 70 THR A O 1
ATOM 579 N N . TYR A 1 71 ? 23.429 3.721 3.653 1.00 50.84 71 TYR A N 1
ATOM 580 C CA . TYR A 1 71 ? 22.901 2.358 3.646 1.00 50.84 71 TYR A CA 1
ATOM 581 C C . TYR A 1 71 ? 23.242 1.693 2.315 1.00 50.84 71 TYR A C 1
ATOM 583 O O . TYR A 1 71 ? 22.675 2.091 1.293 1.00 50.84 71 TYR A O 1
ATOM 591 N N . PRO A 1 72 ? 24.151 0.697 2.284 1.00 49.28 72 PRO A N 1
ATOM 592 C CA . PRO A 1 72 ? 24.338 -0.100 1.086 1.00 49.28 72 PRO A CA 1
ATOM 593 C C . PRO A 1 72 ? 22.998 -0.765 0.782 1.00 49.28 72 PRO A C 1
ATOM 595 O O . PRO A 1 72 ? 22.523 -1.625 1.524 1.00 49.28 72 PRO A O 1
ATOM 598 N N . SER A 1 73 ? 22.347 -0.332 -0.296 1.00 55.97 73 SER A N 1
ATOM 599 C CA . SER A 1 73 ? 21.213 -1.063 -0.836 1.00 55.97 73 SER A CA 1
ATOM 600 C C . SER A 1 73 ? 21.787 -2.343 -1.437 1.00 55.97 73 SER A C 1
ATOM 602 O O . SER A 1 73 ? 22.135 -2.376 -2.617 1.00 55.97 73 SER A O 1
ATOM 604 N N . ASN A 1 74 ? 21.937 -3.386 -0.613 1.00 52.62 74 ASN A N 1
ATOM 605 C CA . ASN A 1 74 ? 22.148 -4.761 -1.060 1.00 52.62 74 ASN A CA 1
ATOM 606 C C . ASN A 1 74 ? 20.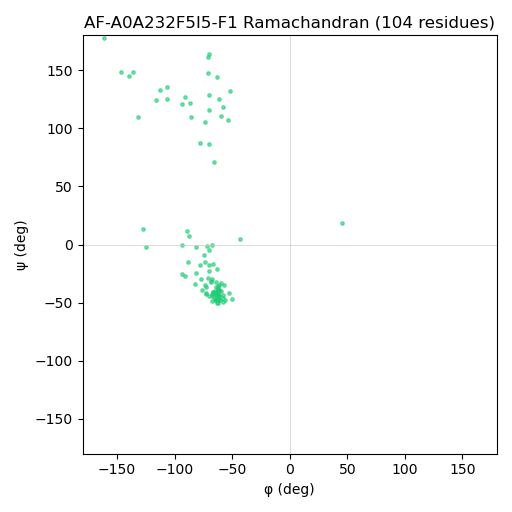864 -5.210 -1.779 1.00 52.62 74 ASN A C 1
ATOM 608 O O . ASN A 1 74 ? 20.065 -5.983 -1.262 1.00 52.62 74 ASN A O 1
ATOM 612 N N . THR A 1 75 ? 20.622 -4.647 -2.964 1.00 55.25 75 THR A N 1
ATOM 613 C CA . THR A 1 75 ? 19.433 -4.891 -3.790 1.00 55.25 75 THR A CA 1
ATOM 614 C C . THR A 1 75 ? 19.602 -6.097 -4.711 1.00 55.25 75 THR A C 1
ATOM 616 O O . THR A 1 75 ? 18.746 -6.343 -5.555 1.00 55.25 75 THR A O 1
ATOM 619 N N . GLU A 1 76 ? 20.693 -6.856 -4.574 1.00 57.09 76 GLU A N 1
ATOM 620 C CA . GLU A 1 76 ? 21.026 -7.940 -5.505 1.00 57.09 76 GLU A CA 1
ATOM 621 C C . GLU A 1 76 ? 20.033 -9.114 -5.455 1.00 57.09 76 GLU A C 1
ATOM 623 O O . GLU A 1 76 ? 19.949 -9.861 -6.424 1.00 57.09 76 GLU A O 1
ATOM 628 N N . ASN A 1 77 ? 19.211 -9.217 -4.399 1.00 57.06 77 ASN A N 1
ATOM 629 C CA . ASN A 1 77 ? 18.275 -10.331 -4.188 1.00 57.06 77 ASN A CA 1
ATOM 630 C C . ASN A 1 77 ? 16.813 -9.923 -3.916 1.00 57.06 77 ASN A C 1
ATOM 632 O O . ASN A 1 77 ? 16.039 -10.757 -3.457 1.00 57.06 77 ASN A O 1
ATOM 636 N N . PHE A 1 78 ? 16.412 -8.668 -4.151 1.00 66.81 78 PHE A N 1
ATOM 637 C CA . PHE A 1 78 ? 15.008 -8.275 -3.961 1.00 66.81 78 PHE A CA 1
ATOM 638 C C . PHE A 1 78 ? 14.222 -8.391 -5.268 1.00 66.81 78 PHE A C 1
ATOM 640 O O . PHE A 1 78 ? 14.551 -7.738 -6.264 1.00 66.81 78 PHE A O 1
ATOM 647 N N . ASP A 1 79 ? 13.177 -9.217 -5.248 1.00 76.25 79 ASP A N 1
ATOM 648 C CA . ASP A 1 79 ? 12.190 -9.284 -6.320 1.00 76.25 79 ASP A CA 1
ATOM 649 C C . ASP A 1 79 ? 11.301 -8.036 -6.340 1.00 76.25 79 ASP A C 1
ATOM 651 O O . ASP A 1 79 ? 11.240 -7.255 -5.387 1.00 76.25 79 ASP A O 1
ATOM 655 N N . LYS A 1 80 ? 10.644 -7.816 -7.483 1.00 83.81 80 LYS A N 1
ATOM 656 C CA . LYS A 1 80 ? 9.671 -6.729 -7.626 1.00 83.81 80 LYS A CA 1
ATOM 657 C C . LYS A 1 80 ? 8.503 -6.964 -6.677 1.00 83.81 80 LYS A C 1
ATOM 659 O O . LYS A 1 80 ? 8.060 -8.097 -6.517 1.00 83.81 80 LYS A O 1
ATOM 664 N N . LEU A 1 81 ? 7.972 -5.881 -6.121 1.00 87.44 81 LEU A N 1
ATOM 665 C CA . LEU A 1 81 ? 6.814 -5.952 -5.241 1.00 87.44 81 LEU A CA 1
ATOM 666 C C . LEU A 1 81 ? 5.565 -6.327 -6.055 1.00 87.44 81 LEU A C 1
ATOM 668 O O . LEU A 1 81 ? 5.268 -5.688 -7.068 1.00 87.44 81 LEU A O 1
ATOM 672 N N . SER A 1 82 ? 4.816 -7.337 -5.620 1.00 91.12 82 SER A N 1
ATOM 673 C CA . SER A 1 82 ? 3.479 -7.610 -6.163 1.00 91.12 82 SER A CA 1
ATOM 674 C C . SER A 1 82 ? 2.478 -6.525 -5.742 1.00 91.12 82 SER A C 1
ATOM 676 O O . SER A 1 82 ? 2.723 -5.743 -4.818 1.00 91.12 82 SER A O 1
ATOM 678 N N . LEU A 1 83 ? 1.322 -6.462 -6.414 1.00 91.25 83 LEU A N 1
ATOM 679 C CA . LEU A 1 83 ? 0.264 -5.503 -6.074 1.00 91.25 83 LEU A CA 1
ATOM 680 C C . LEU A 1 83 ? -0.243 -5.731 -4.643 1.00 91.25 83 LEU A C 1
ATOM 682 O O . LEU A 1 83 ? -0.522 -4.778 -3.916 1.00 91.25 83 LEU A O 1
ATOM 686 N N . GLU A 1 84 ? -0.356 -6.995 -4.251 1.00 90.56 84 GLU A N 1
ATOM 687 C CA . GLU A 1 84 ? -0.810 -7.446 -2.945 1.00 90.56 84 GLU A CA 1
ATOM 688 C C . GLU A 1 84 ? 0.196 -7.074 -1.851 1.00 90.56 84 GLU A C 1
ATOM 690 O O . GLU A 1 84 ? -0.197 -6.543 -0.814 1.00 90.56 84 GLU A O 1
ATOM 695 N N . GLU A 1 85 ? 1.495 -7.270 -2.094 1.00 90.00 85 GLU A N 1
ATOM 696 C CA . GLU A 1 85 ? 2.554 -6.850 -1.168 1.00 90.00 85 GLU A CA 1
ATOM 697 C C . GLU A 1 85 ? 2.630 -5.324 -1.050 1.00 90.00 85 GLU A C 1
ATOM 699 O O . GLU A 1 85 ? 2.759 -4.793 0.053 1.00 90.00 85 GLU A O 1
ATOM 704 N N . ALA A 1 86 ? 2.483 -4.594 -2.159 1.00 91.56 86 ALA A N 1
ATOM 705 C CA . ALA A 1 86 ? 2.413 -3.134 -2.152 1.00 91.56 86 ALA A CA 1
ATOM 706 C C . ALA A 1 86 ? 1.212 -2.621 -1.349 1.00 91.56 86 ALA A C 1
ATOM 708 O O . ALA A 1 86 ? 1.347 -1.694 -0.544 1.00 91.56 86 ALA A O 1
ATOM 709 N N . ALA A 1 87 ? 0.050 -3.251 -1.530 1.00 91.88 87 ALA A N 1
ATOM 710 C CA . ALA A 1 87 ? -1.146 -2.953 -0.757 1.00 91.88 87 ALA A CA 1
ATOM 711 C C . ALA A 1 87 ? -0.934 -3.265 0.731 1.00 91.88 87 ALA A C 1
ATOM 713 O O . ALA A 1 87 ? -1.305 -2.452 1.574 1.00 91.88 87 ALA A O 1
ATOM 714 N N . ALA A 1 88 ? -0.285 -4.383 1.067 1.00 91.06 88 ALA A N 1
ATOM 715 C CA . ALA A 1 88 ? 0.031 -4.738 2.449 1.00 91.06 88 ALA A CA 1
ATOM 716 C C . ALA A 1 88 ? 0.961 -3.706 3.110 1.00 91.06 88 ALA A C 1
ATOM 718 O O . ALA A 1 88 ? 0.695 -3.267 4.229 1.00 91.06 88 ALA A O 1
ATOM 719 N N . GLN A 1 89 ? 2.000 -3.244 2.407 1.00 90.88 89 GLN A N 1
ATOM 720 C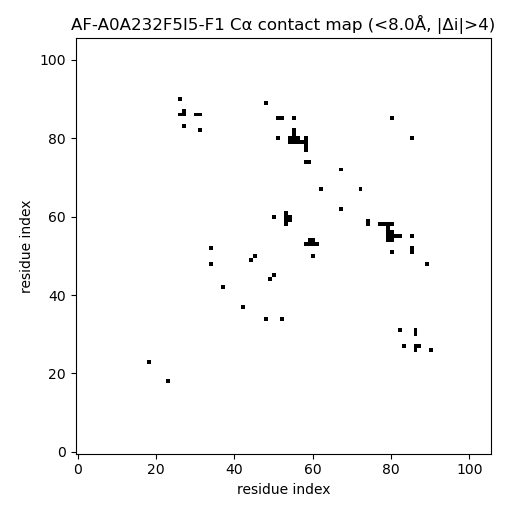 CA . GLN A 1 89 ? 2.874 -2.179 2.909 1.00 90.88 89 GLN A CA 1
ATOM 721 C C . GLN A 1 89 ? 2.090 -0.884 3.147 1.00 90.88 89 GLN A C 1
ATOM 723 O O . GLN A 1 89 ? 2.181 -0.285 4.218 1.00 90.88 89 GLN A O 1
ATOM 728 N N . ALA A 1 90 ? 1.256 -0.473 2.189 1.00 91.50 90 ALA A N 1
ATOM 729 C CA . ALA A 1 90 ? 0.415 0.710 2.349 1.00 91.50 90 ALA A CA 1
ATOM 730 C C . ALA A 1 90 ? -0.578 0.589 3.514 1.00 91.50 90 ALA A C 1
ATOM 732 O O . ALA A 1 90 ? -0.836 1.574 4.206 1.00 91.50 90 ALA A O 1
ATOM 733 N N . PHE A 1 91 ? -1.098 -0.611 3.757 1.00 89.81 91 PHE A N 1
ATOM 734 C CA . PHE A 1 91 ? -2.020 -0.893 4.849 1.00 89.81 91 PHE A CA 1
ATOM 735 C C . PHE A 1 91 ? -1.374 -0.709 6.226 1.00 89.81 91 PHE A C 1
ATOM 737 O O . PHE A 1 91 ? -1.971 -0.086 7.104 1.00 89.81 91 PHE A O 1
ATOM 744 N N . ILE A 1 92 ? -0.133 -1.176 6.404 1.00 87.19 92 ILE A N 1
ATOM 745 C CA . ILE A 1 92 ? 0.615 -1.006 7.660 1.00 87.19 92 ILE A CA 1
ATOM 746 C C . ILE A 1 92 ? 0.812 0.483 7.968 1.00 87.19 92 ILE A C 1
ATOM 748 O O . ILE A 1 92 ? 0.513 0.929 9.077 1.00 87.19 92 ILE A O 1
ATOM 752 N N . PHE A 1 93 ? 1.253 1.272 6.980 1.00 86.81 93 PHE A N 1
ATOM 753 C CA . PHE A 1 93 ? 1.405 2.723 7.140 1.00 86.81 93 PHE A CA 1
ATOM 754 C C . PHE A 1 93 ? 0.073 3.423 7.430 1.00 86.81 93 PHE A C 1
ATOM 756 O O . PHE A 1 93 ? 0.032 4.353 8.237 1.00 86.81 93 PHE A O 1
ATOM 763 N N . PHE A 1 94 ? -1.016 2.972 6.803 1.00 86.56 94 PHE A N 1
ATOM 764 C CA . PHE A 1 94 ? -2.351 3.511 7.038 1.00 86.56 94 PHE A CA 1
ATOM 765 C C . PHE A 1 94 ? -2.816 3.286 8.481 1.00 86.56 94 PHE A C 1
ATOM 767 O O . PHE A 1 94 ? -3.205 4.249 9.134 1.00 86.56 94 PHE A O 1
ATOM 774 N N . ILE A 1 95 ? -2.727 2.058 9.008 1.00 85.44 95 ILE A N 1
ATOM 775 C CA . ILE A 1 95 ? -3.143 1.756 10.389 1.00 85.44 95 ILE A CA 1
ATOM 776 C C . ILE A 1 95 ? -2.276 2.508 11.399 1.00 85.44 95 ILE A C 1
ATOM 778 O O . ILE A 1 95 ? -2.810 3.161 12.295 1.00 85.44 95 ILE A O 1
ATOM 782 N N . ALA A 1 96 ? -0.951 2.472 11.225 1.00 83.38 96 ALA A N 1
ATOM 783 C CA . ALA A 1 96 ? -0.023 3.150 12.126 1.00 83.38 96 ALA A CA 1
ATOM 784 C C . ALA A 1 96 ? -0.268 4.671 12.172 1.00 83.38 96 ALA A C 1
ATOM 786 O O . ALA A 1 96 ? -0.212 5.288 13.240 1.00 83.38 96 ALA A O 1
ATOM 787 N N . GLY A 1 97 ? -0.567 5.284 11.022 1.00 79.62 97 GLY A N 1
ATOM 788 C CA . GLY A 1 97 ? -0.905 6.706 10.939 1.00 79.62 97 GLY A CA 1
ATOM 789 C C . GLY A 1 97 ? -2.303 7.034 11.469 1.00 79.62 97 GLY A C 1
ATOM 790 O O . GLY A 1 97 ? -2.499 8.088 12.076 1.00 79.62 97 GLY A O 1
ATOM 791 N N . TYR A 1 98 ? -3.270 6.136 11.269 1.00 82.56 98 TYR A N 1
ATOM 792 C CA . TYR A 1 98 ? -4.652 6.322 11.703 1.00 82.56 98 TYR A CA 1
ATOM 793 C C . TYR A 1 98 ? -4.776 6.315 13.230 1.00 82.56 98 TYR A C 1
ATOM 795 O O . TYR A 1 98 ? -5.365 7.234 13.798 1.00 82.56 98 TYR A O 1
ATOM 803 N N . GLU A 1 99 ? -4.185 5.328 13.907 1.00 73.75 99 GLU A N 1
ATOM 804 C CA . GLU A 1 99 ? -4.256 5.202 15.371 1.00 73.75 99 GLU A CA 1
ATOM 805 C C . GLU A 1 99 ? -3.589 6.397 16.078 1.00 73.75 99 GLU A C 1
ATOM 807 O O . GLU A 1 99 ? -4.155 7.000 16.990 1.00 73.75 99 GLU A O 1
ATOM 812 N N . THR A 1 100 ? -2.413 6.811 15.600 1.00 74.88 100 THR A N 1
ATOM 813 C CA . THR A 1 100 ? -1.656 7.926 16.193 1.00 74.88 100 THR A CA 1
ATOM 814 C C . THR A 1 100 ? -2.309 9.285 15.959 1.00 74.88 100 THR A C 1
ATOM 816 O O . THR A 1 100 ? -2.428 10.079 16.892 1.00 74.88 100 THR A O 1
ATOM 819 N N . THR A 1 101 ? -2.774 9.558 14.739 1.00 72.12 101 THR A N 1
ATOM 820 C CA . THR A 1 101 ? -3.340 10.872 14.399 1.00 72.12 101 THR A CA 1
ATOM 821 C C . THR A 1 101 ? -4.753 11.042 14.958 1.00 72.12 101 THR A C 1
ATOM 823 O O . THR A 1 101 ? -5.072 12.112 15.468 1.00 72.12 101 THR A O 1
ATOM 826 N N . SER A 1 102 ? -5.593 9.998 14.932 1.00 69.81 102 SER A N 1
ATOM 827 C CA . SER A 1 102 ? -6.964 10.088 15.467 1.00 69.81 102 SER A CA 1
ATOM 828 C C . SER A 1 102 ? -6.993 10.351 16.975 1.00 69.81 102 SER A C 1
ATOM 830 O O . SER A 1 102 ? -7.799 11.157 17.425 1.00 69.81 102 SER A O 1
ATOM 832 N N . SER A 1 103 ? -6.060 9.765 17.734 1.00 60.59 103 SER A N 1
ATOM 833 C CA . SER A 1 103 ? -5.940 9.987 19.184 1.00 60.59 103 SER A CA 1
ATOM 834 C C . SER A 1 103 ? -5.452 11.387 19.582 1.00 60.59 103 SER A C 1
ATOM 836 O O . SER A 1 103 ? -5.610 11.780 20.732 1.00 60.59 103 SER A O 1
ATOM 838 N N . THR A 1 104 ? -4.856 12.142 18.650 1.00 57.03 104 THR A N 1
ATOM 839 C CA . THR A 1 104 ? -4.301 13.481 18.924 1.00 57.03 104 THR A CA 1
ATOM 840 C C . THR A 1 104 ? -5.323 14.599 18.693 1.00 57.03 104 THR A C 1
ATOM 842 O O . THR A 1 104 ? -5.211 15.666 19.288 1.00 57.03 104 THR A O 1
ATOM 845 N N . VAL A 1 105 ? -6.305 14.378 17.813 1.00 60.69 105 VAL A N 1
ATOM 846 C CA . VAL A 1 105 ? -7.350 15.367 17.468 1.00 60.69 105 VAL A CA 1
ATOM 847 C C . VAL A 1 105 ? -8.611 15.183 18.330 1.00 60.69 105 VAL A C 1
ATOM 849 O O . VAL A 1 105 ? -9.580 15.922 18.163 1.00 60.69 105 VAL A O 1
ATOM 852 N N . GLN A 1 106 ? -8.610 14.201 19.235 1.00 50.12 106 GLN A N 1
ATOM 853 C CA . GLN A 1 106 ? -9.739 13.893 20.112 1.00 50.12 106 GLN A CA 1
ATOM 854 C C . GLN A 1 106 ? -9.712 14.696 21.415 1.00 50.12 106 GLN A C 1
ATOM 856 O O . GLN A 1 106 ? -8.607 14.916 21.959 1.00 50.12 106 GLN A O 1
#

Secondary structure (DSSP, 8-state):
-HHHHHHTTTPPPPSS-SS-HHHHHHHHHHHHHHHHHHHHH-----SHHHHHHHHHH-SS----SGGGGSS----TTPPPPPHHHHHHHHHHHHHHHHHHHHTT--

Sequence (106 aa):
MMLAMFAAETMPLPSRNVYTSDLAQFFINIFKKAVEHRRQEMVKRKYFLSLLMQLMDSRRVEQDSEASKTYPSNTENFDKLSLEEAAAQAFIFFIAGYETTSSTVQ

InterPro domains:
  IPR001128 Cytochrome P450 [PF00067] (23-105)
  IPR036396 Cytochrome P450 superfamily [G3DSA:1.10.630.10] (1-106)
  IPR036396 Cytochrome P450 superfamily [SSF48264] (4-105)
  IPR050476 Insect Cytochrome P450 Detoxification [PTHR24292] (10-105)

Solvent-accessible surface area (backbone atoms only — not comparable to full-atom values): 6658 Å² total; per-residue (Å²): 109,77,70,55,68,68,44,60,84,75,55,80,74,74,93,56,83,88,66,56,70,67,59,52,52,51,49,43,52,51,46,51,51,54,52,51,55,46,68,72,65,68,72,90,64,94,49,74,70,49,52,46,50,32,30,42,78,31,67,56,72,92,73,96,56,92,69,67,79,80,53,82,78,82,51,91,80,54,73,55,43,49,74,67,56,45,33,50,54,52,47,53,55,49,52,60,51,46,60,59,52,56,66,68,77,104